Protein AF-A0A9N9C708-F1 (afdb_monomer_lite)

Foldseek 3Di:
DPPDPVLLVVLVVVLVPDDPVPFDQDPVRDGLLVLLNVVSVVDPHDDCSSVVDDDLPDCVCVVVVSDDPVRSVRVVVVCVVCVPDDDDD

Secondary structure (DSSP, 8-state):
--SSHHHHHHHHHHHTTS-GGGS-B-TTS-BHHHHHHHHHHH-SS--GGGGT---TT-THHHHTTSS-HHHHHHHHHHHHH-TT--S--

pLDDT: mean 74.72, std 13.89, range [34.78, 87.56]

Organism: NCBI:txid94023

Structure (mmCIF, N/CA/C/O backbone):
data_AF-A0A9N9C708-F1
#
_entry.id   AF-A0A9N9C708-F1
#
loop_
_atom_site.group_PDB
_atom_site.id
_atom_site.type_symbol
_atom_site.label_atom_id
_atom_site.label_alt_id
_atom_site.label_comp_id
_atom_site.label_asym_id
_atom_site.label_entity_id
_atom_site.label_seq_id
_atom_site.pdbx_PDB_ins_code
_atom_site.Cartn_x
_atom_site.Cartn_y
_atom_site.Cartn_z
_atom_site.occupancy
_atom_site.B_iso_or_equiv
_atom_site.auth_seq_id
_atom_site.auth_comp_id
_atom_site.auth_asym_id
_atom_site.auth_atom_id
_atom_site.pdbx_PDB_model_num
ATOM 1 N N . MET A 1 1 ? 21.593 5.252 -15.532 1.00 42.66 1 MET A N 1
ATOM 2 C CA . MET A 1 1 ? 20.318 4.763 -14.966 1.00 42.66 1 MET A CA 1
ATOM 3 C C . MET A 1 1 ? 19.713 5.890 -14.147 1.00 42.66 1 MET A C 1
ATOM 5 O O . MET A 1 1 ? 20.136 6.101 -13.023 1.00 42.66 1 MET A O 1
ATOM 9 N N . ILE A 1 2 ? 18.829 6.690 -14.744 1.00 48.75 2 ILE A N 1
ATOM 10 C CA . ILE A 1 2 ? 18.162 7.810 -14.066 1.00 48.75 2 ILE A CA 1
ATOM 11 C C . ILE A 1 2 ? 16.687 7.433 -13.971 1.00 48.75 2 ILE A C 1
ATOM 13 O O . ILE A 1 2 ? 15.929 7.779 -14.861 1.00 48.75 2 ILE A O 1
ATOM 17 N N . THR A 1 3 ? 16.287 6.682 -12.949 1.00 48.09 3 THR A N 1
ATOM 18 C CA . THR A 1 3 ? 14.871 6.349 -12.702 1.00 48.09 3 THR A CA 1
ATOM 19 C C . THR A 1 3 ? 14.771 5.711 -11.321 1.00 48.09 3 THR A C 1
ATOM 21 O O . THR A 1 3 ? 14.891 4.501 -11.217 1.00 48.09 3 THR A O 1
ATOM 24 N N . LEU A 1 4 ? 14.695 6.536 -10.265 1.00 54.28 4 LEU A N 1
ATOM 25 C CA . LEU A 1 4 ? 13.820 6.366 -9.081 1.00 54.28 4 LEU A CA 1
ATOM 26 C C . LEU A 1 4 ? 14.201 7.270 -7.889 1.00 54.28 4 LEU A C 1
ATOM 28 O O . LEU A 1 4 ? 13.335 7.621 -7.094 1.00 54.28 4 LEU A O 1
ATOM 32 N N . GLU A 1 5 ? 15.450 7.735 -7.771 1.00 55.12 5 GLU A N 1
ATOM 33 C CA . GLU A 1 5 ? 15.914 8.451 -6.559 1.00 55.12 5 GLU A CA 1
ATOM 34 C C . GLU A 1 5 ? 15.24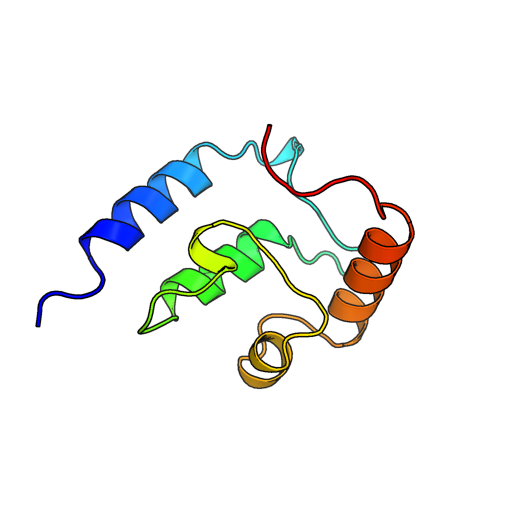6 9.819 -6.313 1.00 55.12 5 GLU A C 1
ATOM 36 O O . GLU A 1 5 ? 15.254 10.353 -5.198 1.00 55.12 5 GLU A O 1
ATOM 41 N N . ARG A 1 6 ? 14.682 10.449 -7.350 1.00 56.81 6 ARG A N 1
ATOM 42 C CA . ARG A 1 6 ? 14.024 11.758 -7.199 1.00 56.81 6 ARG A CA 1
ATOM 43 C C . ARG A 1 6 ? 12.569 11.642 -6.741 1.00 56.81 6 ARG A C 1
ATOM 45 O O . ARG A 1 6 ? 12.109 12.530 -6.027 1.00 56.81 6 ARG A O 1
ATOM 52 N N . CYS A 1 7 ? 11.866 10.578 -7.131 1.00 60.34 7 CYS A N 1
ATOM 53 C CA . CYS A 1 7 ? 10.480 10.344 -6.716 1.00 60.34 7 CYS A CA 1
ATOM 54 C C . CYS A 1 7 ? 10.420 9.766 -5.297 1.00 60.34 7 CYS A C 1
ATOM 56 O O . CYS A 1 7 ? 9.612 10.238 -4.502 1.00 60.34 7 CYS A O 1
ATOM 58 N N . LEU A 1 8 ? 11.356 8.877 -4.936 1.00 68.31 8 LEU A N 1
ATOM 59 C CA . LEU A 1 8 ? 11.454 8.305 -3.587 1.00 68.31 8 LEU A CA 1
ATOM 60 C C . LEU A 1 8 ? 11.597 9.386 -2.508 1.00 68.31 8 LEU A C 1
ATOM 62 O O . LEU A 1 8 ? 10.785 9.445 -1.599 1.00 68.31 8 LEU A O 1
ATOM 66 N N . ARG A 1 9 ? 12.512 10.351 -2.663 1.00 73.69 9 ARG A N 1
ATOM 67 C CA . ARG A 1 9 ? 12.677 11.433 -1.667 1.00 73.69 9 ARG A CA 1
ATOM 68 C C . ARG A 1 9 ? 11.427 12.289 -1.448 1.00 73.69 9 ARG A C 1
ATOM 70 O O . ARG A 1 9 ? 11.253 12.857 -0.372 1.00 73.69 9 ARG A O 1
ATOM 77 N N . LYS A 1 10 ? 10.582 12.455 -2.471 1.00 74.56 10 LYS A N 1
ATOM 78 C CA . LYS A 1 10 ? 9.291 13.143 -2.311 1.00 74.56 10 LYS A CA 1
ATOM 79 C C . LYS A 1 10 ? 8.299 12.248 -1.579 1.00 74.56 10 LYS A C 1
ATOM 81 O O . LYS A 1 10 ? 7.594 12.739 -0.710 1.00 74.56 10 LYS A O 1
ATOM 86 N N . TYR A 1 11 ? 8.300 10.960 -1.903 1.00 77.00 11 TYR A N 1
ATOM 87 C CA . TYR A 1 11 ? 7.466 9.952 -1.270 1.00 77.00 11 TYR A CA 1
ATOM 88 C C . TYR A 1 11 ? 7.745 9.814 0.232 1.00 77.00 11 TYR A C 1
ATOM 90 O O . TYR A 1 11 ? 6.819 9.944 1.026 1.00 77.00 11 TYR A O 1
ATOM 98 N N . GLU A 1 12 ? 9.015 9.694 0.635 1.00 81.31 12 GLU A N 1
ATOM 99 C CA . GLU A 1 12 ? 9.423 9.644 2.050 1.00 81.31 12 GLU A CA 1
ATOM 100 C C . GLU A 1 12 ? 9.002 10.908 2.808 1.00 81.31 12 GLU A C 1
ATOM 102 O O . GLU A 1 12 ? 8.487 10.835 3.919 1.00 81.31 12 GLU A O 1
ATOM 107 N N . LYS A 1 13 ? 9.162 12.088 2.193 1.00 83.44 13 LYS A N 1
ATOM 108 C CA . LYS A 1 13 ? 8.737 13.359 2.799 1.00 83.44 13 LYS A CA 1
ATOM 109 C C . LYS A 1 13 ? 7.225 13.479 2.930 1.00 83.44 13 LYS A C 1
ATOM 111 O O . LYS A 1 13 ? 6.766 14.098 3.884 1.00 83.44 13 LYS A O 1
ATOM 116 N N . SER A 1 14 ? 6.464 12.967 1.967 1.00 80.25 14 SER A N 1
ATOM 117 C CA . SER A 1 14 ? 5.004 12.932 2.055 1.00 80.25 14 SER A CA 1
ATOM 118 C C . SER A 1 14 ? 4.558 11.972 3.150 1.00 80.25 14 SER A C 1
ATOM 120 O O . SER A 1 14 ? 3.729 12.352 3.966 1.00 80.25 14 SER A O 1
ATOM 122 N N . TYR A 1 15 ? 5.172 10.788 3.230 1.00 82.31 15 TYR A N 1
ATOM 123 C CA . TYR A 1 15 ? 4.900 9.815 4.285 1.00 82.31 15 TYR A CA 1
ATOM 124 C C . TYR A 1 15 ? 5.236 10.363 5.678 1.00 82.31 15 TYR A C 1
ATOM 126 O O . TYR A 1 15 ? 4.411 10.288 6.577 1.00 82.31 15 TYR A O 1
ATOM 134 N N . ALA A 1 16 ? 6.387 11.020 5.846 1.00 82.56 16 ALA A N 1
ATOM 135 C CA . ALA A 1 16 ? 6.787 11.636 7.115 1.00 82.56 16 ALA A CA 1
ATOM 136 C C . ALA A 1 16 ? 5.880 12.798 7.569 1.00 82.56 16 ALA A C 1
ATOM 138 O O . ALA A 1 16 ? 5.961 13.228 8.715 1.00 82.56 16 ALA A O 1
ATOM 139 N N . LYS A 1 17 ? 5.054 13.346 6.668 1.00 81.62 17 LYS A N 1
ATOM 140 C CA . LYS A 1 17 ? 4.043 14.362 6.991 1.00 81.62 17 LYS A CA 1
ATOM 141 C C . LYS A 1 17 ? 2.672 13.765 7.302 1.00 81.62 17 LYS A C 1
ATOM 143 O O . LYS A 1 17 ? 1.800 14.517 7.735 1.00 81.62 17 LYS A O 1
ATOM 148 N N . LEU A 1 18 ? 2.453 12.477 7.032 1.00 77.88 18 LEU A N 1
ATOM 149 C CA . LEU A 1 18 ? 1.213 11.811 7.409 1.00 77.88 18 LEU A CA 1
ATOM 150 C C . LEU A 1 18 ? 1.189 11.676 8.928 1.00 77.88 18 LEU A C 1
ATOM 152 O O . LEU A 1 18 ? 2.120 11.149 9.529 1.00 77.88 18 LEU A O 1
ATOM 156 N N . ASP A 1 19 ? 0.120 12.176 9.535 1.00 76.69 19 ASP A N 1
ATOM 157 C CA . ASP A 1 19 ? -0.114 12.011 10.961 1.00 76.69 19 ASP A CA 1
ATOM 158 C C . ASP A 1 19 ? -0.536 10.565 11.235 1.00 76.69 19 ASP A C 1
ATOM 160 O O . ASP A 1 19 ? -1.521 10.089 10.662 1.00 76.69 19 ASP A O 1
ATOM 164 N N . ASP A 1 20 ? 0.197 9.872 12.109 1.00 74.25 20 ASP A N 1
ATOM 165 C CA . ASP A 1 20 ? -0.067 8.472 12.457 1.00 74.25 20 ASP A CA 1
ATOM 166 C C . ASP A 1 20 ? -1.495 8.255 12.989 1.00 74.25 20 ASP A C 1
ATOM 168 O O . ASP A 1 20 ? -2.064 7.180 12.802 1.00 74.25 20 ASP A O 1
ATOM 172 N N . SER A 1 21 ? -2.119 9.279 13.585 1.00 74.12 21 SER A N 1
ATOM 173 C CA . SER A 1 21 ? -3.484 9.195 14.123 1.00 74.12 21 SER A CA 1
ATOM 174 C C . SER A 1 21 ? -4.563 9.160 13.037 1.00 74.12 21 SER A C 1
ATOM 176 O O . SER A 1 21 ? -5.691 8.758 13.316 1.00 74.12 21 SER A O 1
ATOM 178 N N . ASN A 1 22 ? -4.240 9.584 11.810 1.00 74.50 22 ASN A N 1
ATOM 179 C CA . ASN A 1 22 ? -5.163 9.607 10.671 1.00 74.50 22 ASN A CA 1
ATOM 180 C C . ASN A 1 22 ? -4.928 8.462 9.679 1.00 74.50 22 ASN A C 1
ATOM 182 O O . ASN A 1 22 ? -5.590 8.415 8.640 1.00 74.50 22 ASN A O 1
ATOM 186 N N . LYS A 1 23 ? -3.992 7.553 9.969 1.00 82.00 23 LYS A N 1
ATOM 187 C CA . LYS A 1 23 ? -3.722 6.410 9.100 1.00 82.00 23 LYS A CA 1
ATOM 188 C C . LYS A 1 23 ? -4.872 5.417 9.131 1.00 82.00 23 LYS A C 1
ATOM 190 O O . LYS A 1 23 ? -5.513 5.188 10.161 1.00 82.00 23 LYS A O 1
ATOM 195 N N . TRP A 1 24 ? -5.123 4.792 7.990 1.00 83.00 24 TRP A N 1
ATOM 196 C CA . TRP A 1 24 ? -6.147 3.779 7.885 1.00 83.00 24 TRP A CA 1
ATOM 197 C C . TRP A 1 24 ? -5.616 2.443 8.396 1.00 83.00 24 TRP A C 1
ATOM 199 O O . TRP A 1 24 ? -4.851 1.739 7.736 1.00 83.00 24 TRP A O 1
ATOM 209 N N . VAL A 1 25 ? -6.065 2.077 9.593 1.00 86.00 25 VAL A N 1
ATOM 210 C CA . VAL A 1 25 ? -5.809 0.765 10.186 1.00 86.00 25 VAL A CA 1
ATOM 211 C C . VAL A 1 25 ? -6.967 -0.172 9.849 1.00 86.00 25 VAL A C 1
ATOM 213 O O . VAL A 1 25 ? -8.127 0.122 10.147 1.00 86.00 25 VAL A O 1
ATOM 216 N N . LEU A 1 26 ? -6.657 -1.294 9.205 1.00 84.12 26 LEU A N 1
ATOM 217 C CA . LEU A 1 26 ? -7.612 -2.367 8.922 1.00 84.12 26 LEU A CA 1
ATOM 218 C C . LEU A 1 26 ? -7.901 -3.184 10.180 1.00 84.12 26 LEU A C 1
ATOM 220 O O . LEU A 1 26 ? -7.119 -3.169 11.133 1.00 84.12 26 LEU A O 1
ATOM 224 N N . THR A 1 27 ? -8.988 -3.961 10.183 1.00 81.75 27 THR A N 1
ATOM 225 C CA . THR A 1 27 ? -9.318 -4.789 11.358 1.00 81.75 27 THR A CA 1
ATOM 226 C C . THR A 1 27 ? -8.291 -5.892 11.621 1.00 81.75 27 THR A C 1
ATOM 228 O O . THR A 1 27 ? -8.158 -6.365 12.747 1.00 81.75 27 THR A O 1
ATOM 231 N N . THR A 1 28 ? -7.488 -6.234 10.612 1.00 78.00 28 THR A N 1
ATOM 232 C CA . THR A 1 28 ? -6.323 -7.121 10.726 1.00 78.00 28 THR A CA 1
ATOM 233 C C . THR A 1 28 ? -5.147 -6.503 11.492 1.00 78.00 28 THR A C 1
ATOM 235 O O . THR A 1 28 ? -4.166 -7.197 11.749 1.00 78.00 28 THR A O 1
ATOM 238 N N . GLY A 1 29 ? -5.203 -5.210 11.832 1.00 81.69 29 GLY A N 1
ATOM 239 C CA . GLY A 1 29 ? -4.094 -4.453 12.420 1.00 81.69 29 GLY A CA 1
ATOM 240 C C . GLY A 1 29 ? -3.079 -3.946 11.391 1.00 81.69 29 GLY A C 1
ATOM 241 O O . GLY A 1 29 ? -2.058 -3.373 11.760 1.00 81.69 29 GLY A O 1
ATOM 242 N N . THR A 1 30 ? -3.339 -4.152 10.096 1.00 85.25 30 THR A N 1
ATOM 243 C CA . THR A 1 30 ? -2.485 -3.649 9.016 1.00 85.25 30 THR A CA 1
ATOM 244 C C . THR A 1 30 ? -2.784 -2.180 8.755 1.00 85.25 30 THR A C 1
ATOM 246 O O . THR A 1 30 ? -3.932 -1.814 8.515 1.00 85.25 30 THR A O 1
ATOM 249 N N . VAL A 1 31 ? -1.744 -1.351 8.756 1.00 87.56 31 VAL A N 1
ATOM 250 C CA . VAL A 1 31 ? -1.839 0.061 8.384 1.00 87.56 31 VAL A CA 1
ATOM 251 C C . VAL A 1 31 ? -1.666 0.182 6.869 1.00 87.56 31 VAL A C 1
ATOM 253 O O . VAL A 1 31 ? -0.630 -0.210 6.328 1.00 87.56 31 VAL A O 1
ATOM 256 N N . VAL A 1 32 ? -2.694 0.672 6.173 1.00 85.12 32 VAL A N 1
ATOM 257 C CA . VAL A 1 32 ? -2.748 0.695 4.702 1.00 85.12 32 VAL A CA 1
ATOM 258 C C . VAL A 1 32 ? -1.632 1.559 4.122 1.00 85.12 32 VAL A C 1
ATOM 260 O O . VAL A 1 32 ? -0.944 1.137 3.192 1.00 85.12 32 VAL A O 1
ATOM 263 N N . GLU A 1 33 ? -1.414 2.741 4.691 1.00 84.50 33 GLU A N 1
ATOM 264 C CA . GLU A 1 33 ? -0.390 3.687 4.257 1.00 84.50 33 GLU A CA 1
ATOM 265 C C . GLU A 1 33 ? 1.022 3.120 4.433 1.00 84.50 33 GLU A C 1
ATOM 267 O O . GLU A 1 33 ? 1.846 3.276 3.535 1.00 84.50 33 GLU A O 1
ATOM 272 N N . ASP A 1 34 ? 1.297 2.411 5.530 1.00 86.12 34 ASP A N 1
ATOM 273 C CA . ASP A 1 34 ? 2.605 1.796 5.790 1.00 86.12 34 ASP A CA 1
ATOM 274 C C . ASP A 1 34 ? 2.870 0.627 4.831 1.00 86.12 34 ASP A C 1
ATOM 276 O O . ASP A 1 34 ? 3.982 0.459 4.324 1.00 86.12 34 ASP A O 1
ATOM 280 N N . ALA A 1 35 ? 1.848 -0.185 4.550 1.00 86.81 35 ALA A N 1
ATOM 281 C CA . ALA A 1 35 ? 1.945 -1.282 3.592 1.00 86.81 35 ALA A CA 1
ATOM 282 C C . ALA A 1 35 ? 2.193 -0.759 2.166 1.00 86.81 35 ALA A C 1
ATOM 284 O O . ALA A 1 35 ? 3.096 -1.240 1.475 1.00 86.81 35 ALA A O 1
ATOM 285 N N . LEU A 1 36 ? 1.459 0.281 1.753 1.00 85.00 36 LEU A N 1
ATOM 286 C CA . LEU A 1 36 ? 1.681 0.991 0.490 1.00 85.00 36 LEU A CA 1
ATOM 287 C C . LEU A 1 36 ? 3.071 1.614 0.427 1.00 85.00 36 LEU A C 1
ATOM 289 O O . LEU A 1 36 ? 3.729 1.502 -0.603 1.00 85.00 36 LEU A O 1
ATOM 293 N N . TYR A 1 37 ? 3.525 2.224 1.521 1.00 85.50 37 TYR A N 1
ATOM 294 C CA . TYR A 1 37 ? 4.846 2.829 1.623 1.00 85.50 37 TYR A CA 1
ATOM 295 C C . TYR A 1 37 ? 5.955 1.807 1.409 1.00 85.50 37 TYR A C 1
ATOM 297 O O . TYR A 1 37 ? 6.790 1.962 0.515 1.00 85.50 37 TYR A O 1
ATOM 305 N N . ASN A 1 38 ? 5.910 0.703 2.151 1.00 86.25 38 ASN A N 1
ATOM 306 C CA . ASN A 1 38 ? 6.876 -0.379 2.009 1.00 86.25 38 ASN A CA 1
ATOM 307 C C . ASN A 1 38 ? 6.839 -1.014 0.613 1.00 86.25 38 ASN A C 1
ATOM 309 O O . ASN A 1 38 ? 7.874 -1.424 0.088 1.00 86.25 38 ASN A O 1
ATOM 313 N N . PHE A 1 39 ? 5.666 -1.091 -0.015 1.00 85.94 39 PHE A N 1
ATOM 314 C CA . PHE A 1 39 ? 5.549 -1.541 -1.397 1.00 85.94 39 PHE A CA 1
ATOM 315 C C . PHE A 1 39 ? 6.157 -0.539 -2.386 1.00 85.94 39 PHE A C 1
ATOM 317 O O . PHE A 1 39 ? 6.984 -0.920 -3.211 1.00 85.94 39 PHE A O 1
ATOM 324 N N . GLY A 1 40 ? 5.837 0.749 -2.250 1.00 82.06 40 GLY A N 1
ATOM 325 C CA . GLY A 1 40 ? 6.360 1.825 -3.087 1.00 82.06 40 GLY A CA 1
ATOM 326 C C . GLY A 1 40 ? 7.884 1.957 -3.027 1.00 82.06 40 GLY A C 1
ATOM 327 O O . GLY A 1 40 ? 8.497 2.297 -4.040 1.00 82.06 40 GLY A O 1
ATOM 328 N N . LEU A 1 41 ? 8.506 1.629 -1.888 1.00 81.75 41 LEU A N 1
ATOM 329 C CA . LEU A 1 41 ? 9.966 1.530 -1.755 1.00 81.75 41 LEU A CA 1
ATOM 330 C C . LEU A 1 41 ? 10.564 0.364 -2.562 1.00 81.75 41 LEU A C 1
ATOM 332 O O . LEU A 1 41 ? 11.689 0.468 -3.050 1.00 81.75 41 LEU A O 1
ATOM 336 N N . ARG A 1 42 ? 9.829 -0.747 -2.705 1.00 80.25 42 ARG A N 1
ATOM 337 C CA . ARG A 1 42 ? 10.256 -1.938 -3.461 1.00 80.25 42 ARG A CA 1
ATOM 338 C C . ARG A 1 42 ? 9.946 -1.840 -4.958 1.00 80.25 42 ARG A C 1
ATOM 340 O O . ARG A 1 42 ? 10.591 -2.528 -5.753 1.00 80.25 42 ARG A O 1
ATOM 347 N N . CYS A 1 43 ? 8.989 -0.999 -5.357 1.00 78.19 43 CYS A N 1
ATOM 348 C CA . CYS A 1 43 ? 8.632 -0.791 -6.758 1.00 78.19 43 CYS A CA 1
ATOM 349 C C . CYS A 1 43 ? 9.821 -0.256 -7.565 1.00 78.19 43 CYS A C 1
ATOM 351 O O . CYS A 1 43 ? 10.378 0.796 -7.270 1.00 78.19 43 CYS A O 1
ATOM 353 N N . LYS A 1 44 ? 10.173 -0.958 -8.648 1.00 72.06 44 LYS A N 1
ATOM 354 C CA . LYS A 1 44 ? 11.225 -0.545 -9.598 1.00 72.06 44 LYS A CA 1
ATOM 355 C C . LYS A 1 44 ? 10.719 0.397 -10.698 1.00 72.06 44 LYS A C 1
ATOM 357 O O . LYS A 1 44 ? 11.490 0.783 -11.573 1.00 72.06 44 LYS A O 1
ATOM 362 N N . TYR A 1 45 ? 9.434 0.735 -10.677 1.00 73.19 45 TYR A N 1
ATOM 363 C CA . TYR A 1 45 ? 8.744 1.580 -11.651 1.00 73.19 45 TYR A CA 1
ATOM 364 C C . TYR A 1 45 ? 7.729 2.488 -10.943 1.00 73.19 45 TYR A C 1
ATOM 366 O O . TYR A 1 45 ? 7.429 2.285 -9.766 1.00 73.19 45 TYR A O 1
ATOM 374 N N . GLU A 1 46 ? 7.235 3.511 -11.646 1.00 69.50 46 GLU A N 1
ATOM 375 C CA . GLU A 1 46 ? 6.191 4.402 -11.129 1.00 69.50 46 GLU A CA 1
ATOM 376 C C . GLU A 1 46 ? 4.890 3.610 -10.933 1.00 69.50 46 GLU A C 1
ATOM 378 O O . GLU A 1 46 ? 4.351 3.050 -11.886 1.00 69.50 46 GLU A O 1
ATOM 383 N N . HIS A 1 47 ? 4.419 3.534 -9.688 1.00 76.75 47 HIS A N 1
ATOM 384 C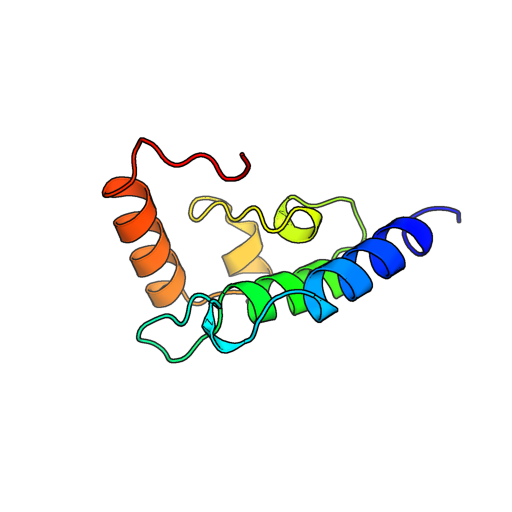 CA . HIS A 1 47 ? 3.192 2.831 -9.314 1.00 76.75 47 HIS A CA 1
ATOM 385 C C . HIS A 1 47 ? 2.231 3.801 -8.630 1.00 76.75 47 HIS A C 1
ATOM 387 O O . HIS A 1 47 ? 2.661 4.724 -7.941 1.00 76.75 47 HIS A O 1
ATOM 393 N N . LEU A 1 48 ? 0.927 3.521 -8.708 1.00 76.31 48 LEU A N 1
ATOM 394 C CA . LEU A 1 48 ? -0.128 4.245 -7.980 1.00 76.31 48 LEU A CA 1
ATOM 395 C C . LEU A 1 48 ? 0.152 4.397 -6.470 1.00 76.31 48 LEU A C 1
ATOM 397 O O . LEU A 1 48 ? -0.241 5.391 -5.858 1.00 76.31 48 LEU A O 1
ATOM 401 N N . ALA A 1 49 ? 0.913 3.465 -5.882 1.00 77.62 49 ALA A N 1
ATOM 402 C CA . ALA A 1 49 ? 1.312 3.509 -4.480 1.00 77.62 49 ALA A CA 1
ATOM 403 C C . ALA A 1 49 ? 2.166 4.743 -4.141 1.00 77.62 49 ALA A C 1
ATOM 405 O O . ALA A 1 49 ? 2.074 5.254 -3.025 1.00 77.62 49 ALA A O 1
ATOM 406 N N . HIS A 1 50 ? 2.933 5.281 -5.102 1.00 73.25 50 HIS A N 1
ATOM 407 C CA . HIS A 1 50 ? 3.697 6.527 -4.932 1.00 73.25 50 HIS A CA 1
ATOM 408 C C . HIS A 1 50 ? 2.801 7.758 -4.757 1.00 73.25 50 HIS A C 1
ATOM 410 O O . HIS A 1 50 ? 3.242 8.764 -4.203 1.00 73.25 50 HIS A O 1
ATOM 416 N N . SER A 1 51 ? 1.542 7.672 -5.185 1.00 74.69 51 SER A N 1
ATOM 417 C CA . SER A 1 51 ? 0.514 8.693 -4.967 1.00 74.69 51 SER A CA 1
ATOM 418 C C . SER A 1 51 ? -0.403 8.373 -3.782 1.00 74.69 51 SER A C 1
ATOM 420 O O . SER A 1 51 ? -1.403 9.062 -3.609 1.00 74.69 51 SER A O 1
ATOM 422 N N . PHE A 1 52 ? -0.088 7.346 -2.980 1.00 76.38 52 PHE A N 1
ATOM 423 C CA . PHE A 1 52 ? -0.973 6.806 -1.936 1.00 76.38 52 PHE A CA 1
ATOM 424 C C . PHE A 1 52 ? -2.361 6.416 -2.471 1.00 76.38 52 PHE A C 1
ATOM 426 O O . PHE A 1 52 ? -3.357 6.447 -1.753 1.00 76.38 52 PHE A O 1
ATOM 433 N N . VAL A 1 53 ? -2.423 6.037 -3.751 1.00 81.12 53 VAL A N 1
ATOM 434 C CA . VAL A 1 53 ? -3.627 5.503 -4.381 1.00 81.12 53 VAL A CA 1
ATOM 435 C C . VAL A 1 53 ? -3.541 3.986 -4.334 1.00 81.12 53 VAL A C 1
ATOM 437 O O . VAL A 1 53 ? -2.553 3.392 -4.771 1.00 81.12 53 VAL A O 1
ATOM 440 N N . LEU A 1 54 ? -4.588 3.372 -3.794 1.00 82.94 54 LEU A N 1
ATOM 441 C CA . LEU A 1 54 ? -4.725 1.929 -3.704 1.00 82.94 54 LEU A CA 1
ATOM 442 C C . LEU A 1 54 ? -5.948 1.472 -4.484 1.00 82.94 54 LEU A C 1
ATOM 444 O O . LEU A 1 54 ? -7.060 1.950 -4.245 1.00 82.94 54 LEU A O 1
ATOM 448 N N . ASP A 1 55 ? -5.727 0.526 -5.392 1.00 82.19 55 ASP A N 1
ATOM 449 C CA . ASP A 1 55 ? -6.802 -0.162 -6.089 1.00 82.19 55 ASP A CA 1
ATOM 450 C C . ASP A 1 55 ? -6.947 -1.596 -5.558 1.00 82.19 55 ASP A C 1
ATOM 452 O O . ASP A 1 55 ? -6.067 -2.421 -5.789 1.00 82.19 55 ASP A O 1
ATOM 456 N N . PRO A 1 56 ? -8.026 -1.930 -4.828 1.00 80.69 56 PRO A N 1
ATOM 457 C CA . PRO A 1 56 ? -8.197 -3.272 -4.272 1.00 80.69 56 PRO A CA 1
ATOM 458 C C . PRO A 1 56 ? -8.376 -4.365 -5.335 1.00 80.69 56 PRO A C 1
ATOM 460 O O . PRO A 1 56 ? -8.276 -5.542 -5.001 1.00 80.69 56 PRO A O 1
ATOM 463 N N . ASP A 1 57 ? -8.663 -3.984 -6.582 1.00 80.00 57 ASP A N 1
ATOM 464 C CA . ASP A 1 57 ? -8.815 -4.897 -7.716 1.00 80.00 57 ASP A CA 1
ATOM 465 C C . ASP A 1 57 ? -7.477 -5.154 -8.454 1.00 80.00 57 ASP A C 1
ATOM 467 O O . ASP A 1 57 ? -7.437 -5.945 -9.394 1.00 80.00 57 ASP A O 1
ATOM 471 N N . ASP A 1 58 ? -6.375 -4.509 -8.045 1.00 82.25 58 ASP A N 1
ATOM 472 C CA . ASP A 1 58 ? -5.049 -4.723 -8.636 1.00 82.25 58 ASP A CA 1
ATOM 473 C C . ASP A 1 58 ? -4.376 -5.977 -8.046 1.00 82.25 58 ASP A C 1
ATOM 475 O O . ASP A 1 58 ? -3.971 -6.024 -6.879 1.00 82.25 58 ASP A O 1
ATOM 479 N N . ASP A 1 59 ? -4.206 -7.000 -8.889 1.00 83.06 59 ASP A N 1
ATOM 480 C CA . ASP A 1 59 ? -3.557 -8.267 -8.534 1.00 83.06 59 ASP A CA 1
ATOM 481 C C . ASP A 1 59 ? -2.107 -8.103 -8.052 1.00 83.06 59 ASP A C 1
ATOM 483 O O . ASP A 1 59 ? -1.554 -9.009 -7.420 1.00 83.06 59 ASP A O 1
ATOM 487 N N . THR A 1 60 ? -1.454 -6.978 -8.360 1.00 85.31 60 THR A N 1
ATOM 488 C CA . THR A 1 60 ? -0.068 -6.709 -7.961 1.00 85.31 60 THR A CA 1
ATOM 489 C C . THR A 1 60 ? 0.077 -6.743 -6.445 1.00 85.31 60 THR A C 1
ATOM 491 O O . THR A 1 60 ? 1.057 -7.288 -5.944 1.00 85.31 60 THR A O 1
ATOM 494 N N . TYR A 1 61 ? -0.920 -6.266 -5.695 1.00 83.75 61 TYR A N 1
ATOM 495 C CA . TYR A 1 61 ? -0.881 -6.270 -4.233 1.00 83.75 61 TYR A CA 1
ATOM 496 C C . TYR A 1 61 ? -0.863 -7.679 -3.632 1.00 83.75 61 TYR A C 1
ATOM 498 O O . TYR A 1 61 ? -0.154 -7.909 -2.650 1.00 83.75 61 TYR A O 1
ATOM 506 N N . LEU A 1 62 ? -1.595 -8.622 -4.234 1.00 84.12 62 LEU A N 1
ATOM 507 C CA . LEU A 1 62 ? -1.569 -10.033 -3.838 1.00 84.12 62 LEU A CA 1
ATOM 508 C C . LEU A 1 62 ? -0.267 -10.704 -4.278 1.00 84.12 62 LEU A C 1
ATOM 510 O O . LEU A 1 62 ? 0.377 -11.384 -3.482 1.00 84.12 62 LEU A O 1
ATOM 514 N N . LYS A 1 63 ? 0.163 -10.476 -5.527 1.00 85.00 63 LYS A N 1
ATOM 515 C CA . LYS A 1 63 ? 1.400 -11.058 -6.079 1.00 85.00 63 LYS A CA 1
ATOM 516 C C . LYS A 1 63 ? 2.637 -10.637 -5.285 1.00 85.00 63 LYS A C 1
ATOM 518 O O . LYS A 1 63 ? 3.486 -11.465 -4.968 1.00 85.00 63 LYS A O 1
ATOM 523 N N . GLU A 1 64 ? 2.708 -9.366 -4.912 1.00 83.81 64 GLU A N 1
ATOM 524 C CA . GLU A 1 64 ? 3.827 -8.768 -4.174 1.00 83.81 64 GLU A CA 1
ATOM 525 C C . GLU A 1 64 ? 3.682 -8.905 -2.649 1.00 83.81 64 GLU A C 1
ATOM 527 O O . GLU A 1 64 ? 4.488 -8.334 -1.900 1.00 83.81 64 GLU A O 1
ATOM 532 N N . ASN A 1 65 ? 2.671 -9.670 -2.201 1.00 84.06 65 ASN A N 1
ATOM 533 C CA . ASN A 1 65 ? 2.335 -9.939 -0.800 1.00 84.06 65 ASN A CA 1
ATOM 534 C C . ASN A 1 65 ? 2.273 -8.655 0.048 1.00 84.06 65 ASN A C 1
ATOM 536 O O . ASN A 1 65 ? 2.761 -8.603 1.175 1.00 84.06 65 ASN A O 1
ATOM 540 N N . VAL A 1 66 ? 1.708 -7.590 -0.524 1.00 85.4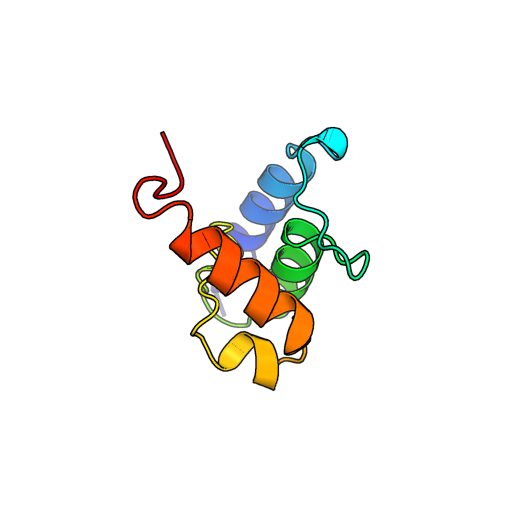4 66 VAL A N 1
ATOM 541 C CA . VAL A 1 66 ? 1.551 -6.288 0.139 1.00 85.44 66 VAL A CA 1
ATOM 542 C C . VAL A 1 66 ? 0.381 -6.331 1.114 1.00 85.44 66 VAL A C 1
ATOM 544 O O . VAL A 1 66 ? 0.482 -5.832 2.232 1.00 85.44 66 VAL A O 1
ATOM 547 N N . PHE A 1 67 ? -0.719 -6.949 0.687 1.00 86.06 67 PHE A N 1
ATOM 548 C CA . PHE A 1 67 ? -1.940 -7.099 1.466 1.00 86.06 67 PHE A CA 1
ATOM 549 C C . PHE A 1 67 ? -2.407 -8.551 1.449 1.00 86.06 67 PHE A C 1
ATOM 551 O O . PHE A 1 67 ? -2.151 -9.295 0.503 1.00 86.06 67 PHE A O 1
ATOM 558 N N . TH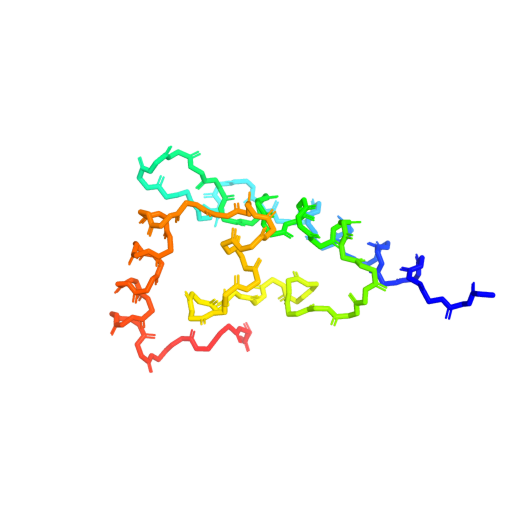R A 1 68 ? -3.125 -8.945 2.497 1.00 86.31 68 THR A N 1
ATOM 559 C CA . THR A 1 68 ? -3.844 -10.220 2.537 1.00 86.31 68 THR A CA 1
ATOM 560 C C . THR A 1 68 ? -5.181 -10.103 1.805 1.00 86.31 68 THR A C 1
ATOM 562 O O . THR A 1 68 ? -5.742 -9.012 1.686 1.00 86.31 68 THR A O 1
ATOM 565 N N . GLU A 1 69 ? -5.743 -11.227 1.353 1.00 84.69 69 GLU A N 1
ATOM 566 C CA . GLU A 1 69 ? -7.073 -11.245 0.721 1.00 84.69 69 GLU A CA 1
ATOM 567 C C . GLU A 1 69 ? -8.151 -10.624 1.624 1.00 84.69 69 GLU A C 1
ATOM 569 O O . GLU A 1 69 ? -9.004 -9.872 1.154 1.00 84.69 69 GLU A O 1
ATOM 574 N N . SER A 1 70 ? -8.080 -10.874 2.936 1.00 84.06 70 SER A N 1
ATOM 575 C CA . SER A 1 70 ? -8.985 -10.282 3.927 1.00 84.06 70 SER A CA 1
ATOM 576 C C . SER A 1 70 ? -8.871 -8.757 3.977 1.00 84.06 70 SER A C 1
ATOM 578 O O . SER A 1 70 ? -9.888 -8.066 3.972 1.00 84.06 70 SER A O 1
ATOM 580 N N . ALA A 1 71 ? -7.641 -8.234 3.968 1.00 84.94 71 ALA A N 1
ATOM 581 C CA . ALA A 1 71 ? -7.378 -6.799 3.954 1.00 84.94 71 ALA A CA 1
ATOM 582 C C . ALA A 1 71 ? -7.915 -6.137 2.674 1.00 84.94 71 ALA A C 1
ATOM 584 O O . ALA A 1 71 ? -8.617 -5.130 2.743 1.00 84.94 71 ALA A O 1
ATOM 585 N N . LEU A 1 72 ? -7.660 -6.730 1.503 1.00 84.88 72 LEU A N 1
ATOM 586 C CA . LEU A 1 72 ? -8.178 -6.214 0.231 1.00 84.88 72 LEU A CA 1
ATOM 587 C C . LEU A 1 72 ? -9.704 -6.258 0.167 1.00 84.88 72 LEU A C 1
ATOM 589 O O . LEU A 1 72 ? -10.325 -5.336 -0.362 1.00 84.88 72 LEU A O 1
ATOM 593 N N . ARG A 1 73 ? -10.322 -7.288 0.753 1.00 85.00 73 ARG A N 1
ATOM 594 C CA . ARG A 1 73 ? -11.778 -7.380 0.869 1.00 85.00 73 ARG A CA 1
ATOM 595 C C . ARG A 1 73 ? -12.355 -6.255 1.728 1.00 85.00 73 ARG A C 1
ATOM 597 O O . ARG A 1 73 ? -13.318 -5.625 1.301 1.00 85.00 73 ARG A O 1
ATOM 604 N N . GLU A 1 74 ? -11.755 -5.954 2.882 1.00 86.56 74 GLU A N 1
ATOM 605 C CA . GLU A 1 74 ? -12.158 -4.806 3.711 1.00 86.56 74 GLU A CA 1
ATOM 606 C C . GLU A 1 74 ? -12.050 -3.482 2.949 1.00 86.56 74 GLU A C 1
ATOM 608 O O . GLU A 1 74 ? -12.976 -2.666 2.974 1.00 86.56 74 GLU A O 1
ATOM 613 N N . ILE A 1 75 ? -10.941 -3.279 2.235 1.00 84.50 75 ILE A N 1
ATOM 614 C CA . ILE A 1 75 ? -10.724 -2.062 1.454 1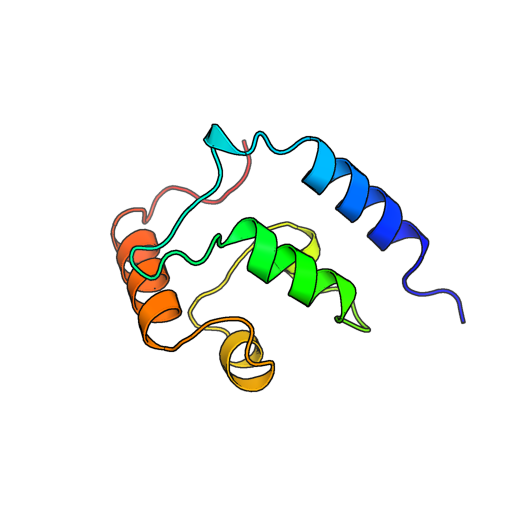.00 84.50 75 ILE A CA 1
ATOM 615 C C . ILE A 1 75 ? -11.744 -1.962 0.311 1.00 84.50 75 ILE A C 1
ATOM 617 O O . ILE A 1 75 ? -12.334 -0.899 0.094 1.00 84.50 75 ILE A O 1
ATOM 621 N N . ARG A 1 76 ? -12.021 -3.065 -0.390 1.00 83.94 76 ARG A N 1
ATOM 622 C CA . ARG A 1 76 ? -13.053 -3.138 -1.432 1.00 83.94 76 ARG A CA 1
ATOM 623 C C . ARG A 1 76 ? -14.436 -2.794 -0.883 1.00 83.94 76 ARG A C 1
ATOM 625 O O . ARG A 1 76 ? -15.161 -2.003 -1.494 1.00 83.94 76 ARG A O 1
ATOM 632 N N . ASP A 1 77 ? -14.788 -3.325 0.281 1.00 81.81 77 ASP A N 1
ATOM 633 C CA . ASP A 1 77 ? -16.063 -3.033 0.934 1.00 81.81 77 ASP A CA 1
ATOM 634 C C . ASP A 1 77 ? -16.147 -1.556 1.356 1.00 81.81 77 ASP A C 1
ATOM 636 O O . ASP A 1 77 ? -17.201 -0.926 1.215 1.00 81.81 77 ASP A O 1
ATOM 640 N N . PHE A 1 78 ? -15.033 -0.957 1.786 1.00 75.50 78 PHE A N 1
ATOM 641 C CA . PHE A 1 78 ? -14.944 0.470 2.100 1.00 75.50 78 PHE A CA 1
ATOM 642 C C . PHE A 1 78 ? -15.077 1.365 0.854 1.00 75.50 78 PHE A C 1
ATOM 644 O O . PHE A 1 78 ? -15.869 2.313 0.868 1.00 75.50 78 PHE A O 1
ATOM 651 N N . LYS A 1 79 ? -14.398 1.025 -0.254 1.00 66.19 79 LYS A N 1
ATOM 652 C CA . LYS A 1 79 ? -14.524 1.689 -1.571 1.00 66.19 79 LYS A CA 1
ATOM 653 C C . LYS A 1 79 ? -15.968 1.622 -2.083 1.00 66.19 79 LYS A C 1
ATOM 655 O O . LYS A 1 79 ? -16.489 2.611 -2.593 1.00 66.19 79 LYS A O 1
ATOM 660 N N . SER A 1 80 ? -16.658 0.492 -1.883 1.00 58.38 80 SER A N 1
ATOM 661 C CA . SER A 1 80 ? -18.064 0.328 -2.287 1.00 58.38 80 SER A CA 1
ATOM 662 C C . SER A 1 80 ? -19.025 1.236 -1.506 1.00 58.38 80 SER A C 1
ATOM 664 O O . SER A 1 80 ? -20.009 1.718 -2.072 1.00 58.38 80 SER A O 1
ATOM 666 N N . ARG A 1 81 ? -18.714 1.521 -0.231 1.00 53.38 81 ARG A N 1
ATOM 667 C CA . ARG A 1 81 ? -19.496 2.422 0.631 1.00 53.38 81 ARG A CA 1
ATOM 668 C C . ARG A 1 81 ? -19.189 3.899 0.392 1.00 53.38 81 ARG A C 1
ATOM 670 O O . ARG A 1 81 ? -20.047 4.739 0.645 1.00 53.38 81 ARG A O 1
ATOM 677 N N . LYS A 1 82 ? -18.016 4.224 -0.159 1.00 49.91 82 LYS A N 1
ATOM 678 C CA . LYS A 1 82 ? -17.640 5.574 -0.600 1.00 49.91 82 LYS A CA 1
ATOM 679 C C . LYS A 1 82 ? -17.496 5.644 -2.125 1.00 49.91 82 LYS A C 1
ATOM 681 O O . LYS A 1 82 ? -16.432 5.965 -2.638 1.00 49.91 82 LYS A O 1
ATOM 686 N N . ARG A 1 83 ? -18.590 5.462 -2.878 1.00 41.00 83 ARG A N 1
ATOM 687 C CA . ARG A 1 83 ? -18.622 5.758 -4.334 1.00 41.00 83 ARG A CA 1
ATOM 688 C C . ARG A 1 83 ? -18.447 7.251 -4.694 1.00 41.00 83 ARG A C 1
ATOM 690 O O . ARG A 1 83 ? -18.625 7.614 -5.847 1.00 41.00 83 ARG A O 1
ATOM 697 N N . HIS A 1 84 ? -18.115 8.112 -3.734 1.00 42.22 84 HIS A N 1
ATOM 698 C CA . HIS A 1 84 ? -17.869 9.546 -3.920 1.00 42.22 84 HIS A CA 1
ATOM 699 C C . HIS A 1 84 ? -16.740 10.035 -3.006 1.00 42.22 84 HIS A C 1
ATOM 701 O O . HIS A 1 84 ? -16.886 11.005 -2.272 1.00 42.22 84 HIS A O 1
ATOM 707 N N . CYS A 1 85 ? -15.605 9.345 -2.992 1.00 40.19 85 CYS A N 1
ATOM 708 C CA . CYS A 1 85 ? -14.397 9.981 -2.482 1.00 40.19 85 CYS A CA 1
ATOM 709 C C . CYS A 1 85 ? -13.203 9.471 -3.273 1.00 40.19 85 CYS A C 1
ATOM 711 O O . CYS A 1 85 ? -12.443 8.617 -2.823 1.00 40.19 85 CYS A O 1
ATOM 713 N N . CYS A 1 86 ? -13.092 9.977 -4.504 1.00 43.25 86 CYS A N 1
ATOM 714 C CA . CYS A 1 86 ? -11.783 10.116 -5.113 1.00 43.25 86 CYS A CA 1
ATOM 715 C C . CYS A 1 86 ? -10.912 10.891 -4.125 1.00 43.25 86 CYS A C 1
ATOM 717 O O . CYS A 1 86 ? -11.297 11.960 -3.649 1.00 43.25 86 CYS A O 1
ATOM 719 N N . LEU A 1 87 ? -9.772 10.296 -3.799 1.00 53.38 87 LEU A N 1
ATOM 720 C CA . LEU A 1 87 ? -8.679 10.949 -3.111 1.00 53.38 87 LEU A CA 1
ATOM 721 C C . LEU A 1 87 ? -8.353 12.293 -3.783 1.00 53.38 87 LEU A C 1
ATOM 723 O O . LEU A 1 87 ? -8.313 12.371 -5.010 1.00 53.38 87 LEU A O 1
ATOM 727 N N . LEU A 1 88 ? -8.035 13.276 -2.933 1.00 40.41 88 LEU A N 1
ATOM 728 C CA . LEU A 1 88 ? -7.442 14.588 -3.223 1.00 40.41 88 LEU A CA 1
ATOM 729 C C . LEU A 1 88 ? -8.421 15.682 -3.697 1.00 40.41 88 LEU A C 1
ATOM 731 O O . LEU A 1 88 ? -8.537 15.972 -4.885 1.00 40.41 88 LEU A O 1
ATOM 735 N N . THR A 1 89 ? -9.022 16.375 -2.728 1.00 34.78 89 THR A N 1
ATOM 736 C CA . THR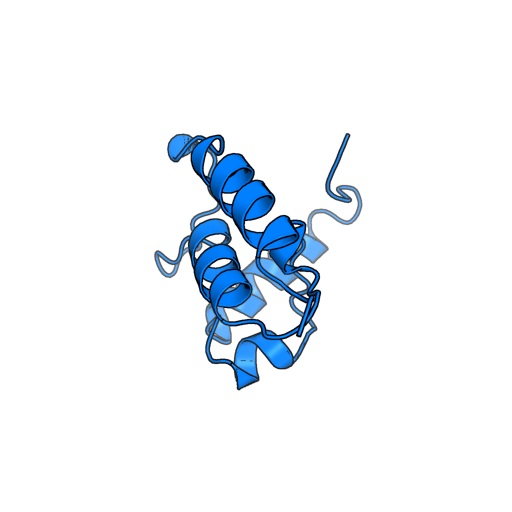 A 1 89 ? -9.055 17.851 -2.743 1.00 34.78 89 THR A CA 1
ATOM 737 C C . THR A 1 89 ? -8.109 18.363 -1.679 1.00 34.78 89 THR A C 1
ATOM 739 O O . THR A 1 89 ? -8.138 17.759 -0.581 1.00 34.78 89 THR A O 1
#

Radius of gyration: 13.36 Å; chains: 1; bounding box: 40×29×29 Å

Sequence (89 aa):
MITLERCLRKYEKSYAKLDDSNKWVLTTGTVVEDALYNFGLRCKYEHLAHSFVLDPDDDTYLKENVFTESALREIRDFKSRKRHCCLLT